Protein AF-A0A949UDS0-F1 (afdb_monomer)

Mean predicted aligned error: 3.16 Å

Foldseek 3Di:
DLVVLLVVQLPDAQDFPVNSVVSSQVVCCVVVVNPDGDDDDDPDDDDTDHSHYNPDD

Secondary structure (DSSP, 8-state):
-HHHHHHHHTTSTT-BHHHHHHHHHHHHHHHHTTS----------SS--BSS-TT--

Radius of gyration: 12.23 Å; Cα contacts (8 Å, |Δi|>4): 63; chains: 1; bounding box: 30×15×35 Å

Solvent-accessible surface area (backbone atoms only — not comparable to full-atom values): 3541 Å² total; per-residue (Å²): 109,60,69,61,43,42,64,56,42,55,70,40,60,56,36,37,55,67,58,33,50,54,53,30,33,55,54,33,24,62,75,49,71,62,76,40,79,74,83,87,87,84,86,85,76,86,76,88,53,53,79,28,54,75,80,70,128

pLDDT: mean 94.52, std 9.07, range [46.12, 98.69]

Sequence (57 aa):
LYARHLVRFIRTPGLSLEQVFKRVREAVEQESRGAQVPVEFSTLTGGDFYFLTAGGK

Structure (mmCIF, N/CA/C/O backbone):
data_AF-A0A949UDS0-F1
#
_entry.id   AF-A0A949UDS0-F1
#
loop_
_atom_site.group_PDB
_atom_site.id
_atom_site.type_symbol
_atom_site.label_atom_id
_atom_site.label_alt_id
_atom_site.label_comp_id
_atom_site.label_asym_id
_atom_site.label_entity_id
_atom_site.label_seq_id
_atom_site.pdbx_PDB_ins_code
_atom_site.Cartn_x
_atom_site.Cartn_y
_atom_site.Cartn_z
_atom_site.occupancy
_atom_site.B_iso_or_equiv
_atom_site.auth_seq_id
_atom_site.auth_comp_id
_atom_site.auth_asym_id
_atom_site.auth_atom_id
_atom_site.pdbx_PDB_model_num
ATOM 1 N N . LEU A 1 1 ? -9.735 -7.276 6.547 1.00 96.25 1 LEU A N 1
ATOM 2 C CA . LEU A 1 1 ? -9.977 -6.061 5.735 1.00 96.25 1 LEU A CA 1
ATOM 3 C C . LEU A 1 1 ? -8.788 -5.758 4.823 1.00 96.25 1 LEU A C 1
ATOM 5 O O . LEU A 1 1 ? -8.925 -5.929 3.619 1.00 96.25 1 LEU A O 1
ATOM 9 N N . TYR A 1 2 ? -7.625 -5.418 5.394 1.00 98.12 2 TYR A N 1
ATOM 10 C CA . TYR A 1 2 ? -6.385 -5.121 4.660 1.00 98.12 2 TYR A CA 1
ATOM 11 C C . TYR A 1 2 ? -6.051 -6.132 3.555 1.00 98.12 2 TYR A C 1
ATOM 13 O O . TYR A 1 2 ? -6.020 -5.764 2.387 1.00 98.12 2 TYR A O 1
ATOM 21 N N . ALA A 1 3 ? -5.913 -7.420 3.896 1.00 9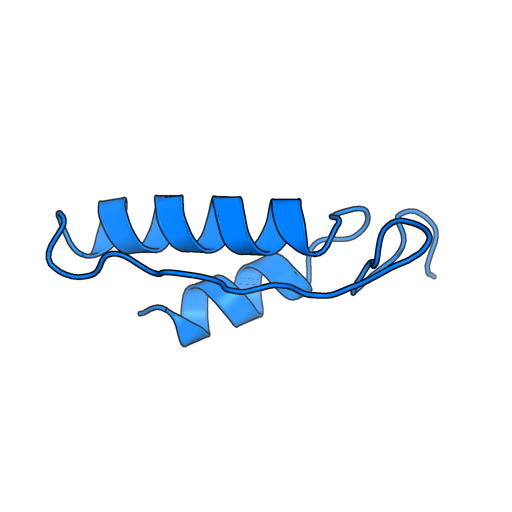8.25 3 ALA A N 1
ATOM 22 C CA . ALA A 1 3 ? -5.534 -8.452 2.926 1.00 98.25 3 ALA A CA 1
ATOM 23 C C . ALA A 1 3 ? -6.501 -8.551 1.729 1.00 98.25 3 ALA A C 1
ATOM 25 O O . ALA A 1 3 ? -6.070 -8.777 0.603 1.00 98.25 3 ALA A O 1
ATOM 26 N N . ARG A 1 4 ? -7.805 -8.322 1.945 1.00 98.56 4 ARG A N 1
ATOM 27 C CA . ARG 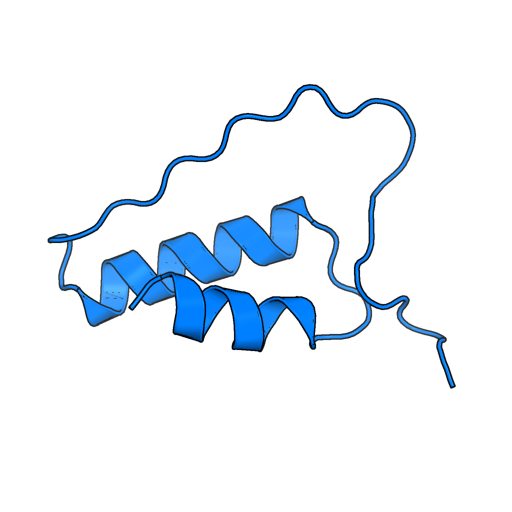A 1 4 ? -8.807 -8.322 0.868 1.00 98.56 4 ARG A CA 1
ATOM 28 C C . ARG A 1 4 ? -8.593 -7.151 -0.093 1.00 98.56 4 ARG A C 1
ATOM 30 O O . ARG A 1 4 ? -8.627 -7.352 -1.304 1.00 98.56 4 ARG A O 1
ATOM 37 N N . HIS A 1 5 ? -8.366 -5.947 0.437 1.00 98.56 5 HIS A N 1
ATOM 38 C CA . HIS A 1 5 ? -8.060 -4.771 -0.385 1.00 98.56 5 HIS A CA 1
ATOM 39 C C . HIS A 1 5 ? -6.711 -4.914 -1.091 1.00 98.56 5 HIS A C 1
ATOM 41 O O . HIS A 1 5 ? -6.619 -4.609 -2.275 1.00 98.56 5 HIS A O 1
ATOM 47 N N . LEU A 1 6 ? -5.697 -5.474 -0.427 1.00 98.50 6 LEU A N 1
ATOM 48 C CA . LEU A 1 6 ? -4.403 -5.758 -1.047 1.00 98.50 6 LEU A CA 1
ATOM 49 C C . LEU A 1 6 ? -4.546 -6.707 -2.244 1.00 98.50 6 LEU A C 1
ATOM 51 O O . LEU A 1 6 ? -4.147 -6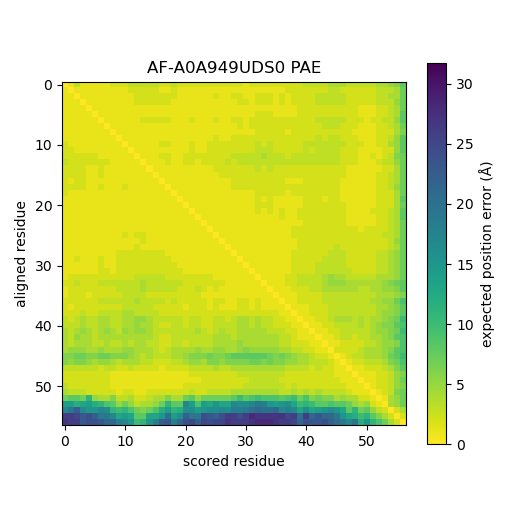.350 -3.348 1.00 98.50 6 LEU A O 1
ATOM 55 N N . VAL A 1 7 ? -5.193 -7.866 -2.065 1.00 98.19 7 VAL A N 1
ATOM 56 C CA . VAL A 1 7 ? -5.433 -8.838 -3.152 1.00 98.19 7 VAL A CA 1
ATOM 57 C C . VAL A 1 7 ? -6.220 -8.222 -4.312 1.00 98.19 7 VAL A C 1
ATOM 59 O O . VAL A 1 7 ? -5.975 -8.559 -5.471 1.00 98.19 7 VAL A O 1
ATOM 62 N N . ARG A 1 8 ? -7.148 -7.303 -4.028 1.00 98.25 8 ARG A N 1
ATOM 63 C CA . ARG A 1 8 ? -7.874 -6.559 -5.063 1.00 98.25 8 ARG A CA 1
ATOM 64 C C . ARG A 1 8 ? -6.935 -5.667 -5.877 1.00 98.25 8 ARG A C 1
ATOM 66 O O . ARG A 1 8 ? -6.990 -5.707 -7.102 1.00 98.25 8 ARG A O 1
ATOM 73 N N . PHE A 1 9 ? -6.092 -4.866 -5.225 1.00 98.44 9 PHE A N 1
ATOM 74 C CA . PHE A 1 9 ? -5.301 -3.848 -5.919 1.00 98.44 9 PHE A CA 1
ATOM 75 C C . PHE A 1 9 ? -4.045 -4.394 -6.605 1.00 98.44 9 PHE A C 1
ATOM 77 O O . PHE A 1 9 ? -3.739 -3.912 -7.694 1.00 98.44 9 PHE A O 1
ATOM 84 N N . ILE A 1 10 ? -3.388 -5.440 -6.080 1.00 97.94 10 ILE A N 1
ATOM 85 C CA . ILE A 1 10 ? -2.236 -6.082 -6.760 1.00 97.94 10 ILE A CA 1
ATOM 86 C C . ILE A 1 10 ? -2.599 -6.660 -8.138 1.00 97.94 10 ILE A C 1
ATOM 88 O O . ILE A 1 10 ? -1.726 -6.867 -8.973 1.00 97.94 10 ILE A O 1
ATOM 92 N N . ARG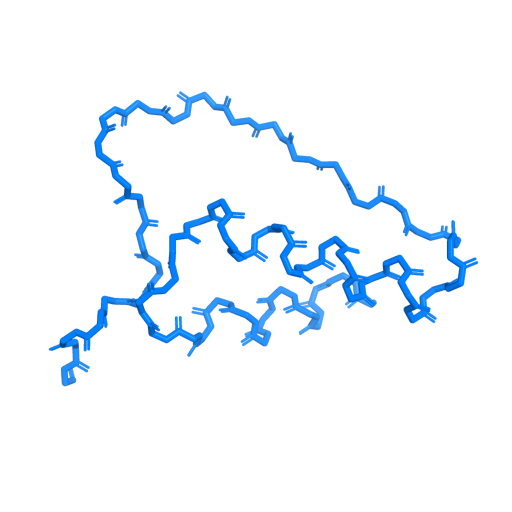 A 1 11 ? -3.890 -6.923 -8.381 1.00 96.94 11 ARG A N 1
ATOM 93 C CA . ARG A 1 11 ? -4.417 -7.435 -9.654 1.00 96.94 11 ARG A CA 1
ATOM 94 C C . ARG A 1 11 ? -4.738 -6.341 -10.669 1.00 96.94 11 ARG A C 1
ATOM 96 O O . ARG A 1 11 ? -5.236 -6.659 -11.742 1.00 96.94 11 ARG A O 1
ATOM 103 N N . THR A 1 12 ? -4.495 -5.072 -10.346 1.00 97.31 12 THR A N 1
ATOM 104 C CA . THR A 1 12 ? -4.727 -3.963 -11.277 1.00 97.31 12 THR A CA 1
ATOM 105 C C . THR A 1 12 ? -3.476 -3.751 -12.131 1.00 97.31 12 THR A C 1
ATOM 107 O O . THR A 1 12 ? -2.436 -3.374 -11.583 1.00 97.31 12 THR A O 1
ATOM 110 N N . PRO A 1 13 ? -3.542 -3.964 -13.455 1.00 96.62 13 PRO A N 1
ATOM 111 C CA . PRO A 1 13 ? -2.404 -3.722 -14.329 1.00 96.62 13 PRO A CA 1
ATOM 112 C C . PRO A 1 13 ? -1.996 -2.251 -14.350 1.00 96.62 13 PRO A C 1
ATOM 114 O O . PRO A 1 13 ? -2.833 -1.353 -14.258 1.00 96.62 13 PRO A O 1
ATOM 117 N N . GLY A 1 14 ? -0.697 -2.013 -14.497 1.00 96.62 14 GLY A N 1
ATOM 118 C CA . GLY A 1 14 ? -0.128 -0.676 -14.629 1.00 96.62 14 GLY A CA 1
ATOM 119 C C . GLY A 1 14 ? -0.012 0.102 -13.320 1.00 96.62 14 GLY A C 1
ATOM 120 O O . GLY A 1 14 ? 0.379 1.264 -13.362 1.00 96.62 14 GLY A O 1
ATOM 121 N N . LEU A 1 15 ? -0.319 -0.507 -12.169 1.00 97.94 15 LEU A N 1
ATOM 122 C CA . LEU A 1 15 ? -0.089 0.134 -10.877 1.00 97.94 15 LEU A CA 1
ATOM 123 C C . LEU A 1 15 ? 1.302 -0.163 -10.339 1.00 97.94 15 LEU A C 1
ATOM 125 O O . LEU A 1 15 ? 1.684 -1.330 -10.207 1.00 97.94 15 LEU A O 1
ATOM 129 N N . SER A 1 16 ? 2.012 0.894 -9.949 1.00 97.19 16 SER A N 1
ATOM 130 C CA . SER A 1 16 ? 3.225 0.732 -9.156 1.00 97.19 16 SER A CA 1
ATOM 131 C C . SER A 1 16 ? 2.893 0.198 -7.756 1.00 97.19 16 SER A C 1
ATOM 133 O O . SER A 1 16 ? 1.773 0.351 -7.256 1.00 97.19 16 SER A O 1
ATOM 135 N N . LEU A 1 17 ? 3.875 -0.408 -7.085 1.00 97.31 17 LEU A N 1
ATOM 136 C CA . LEU A 1 17 ? 3.751 -0.894 -5.707 1.00 97.31 17 LEU A CA 1
ATOM 137 C C . LEU A 1 17 ? 3.238 0.196 -4.757 1.00 97.31 17 LEU A C 1
ATOM 139 O O . LEU A 1 17 ? 2.341 -0.042 -3.950 1.00 97.31 17 LEU A O 1
ATOM 143 N N . GLU A 1 18 ? 3.776 1.408 -4.888 1.00 96.81 18 GLU A N 1
ATOM 144 C CA . GLU A 1 18 ? 3.374 2.558 -4.080 1.00 96.81 18 GLU A CA 1
ATOM 145 C C . GLU A 1 18 ? 1.901 2.923 -4.317 1.00 96.81 18 GLU A C 1
ATOM 147 O O . GLU A 1 18 ? 1.147 3.159 -3.372 1.00 96.81 18 GLU A O 1
ATOM 152 N N . GLN A 1 19 ? 1.460 2.917 -5.578 1.00 97.88 19 GLN A N 1
ATOM 153 C CA . GLN A 1 19 ? 0.068 3.178 -5.938 1.00 97.88 19 GLN A CA 1
ATOM 154 C C . GLN A 1 19 ? -0.887 2.085 -5.443 1.00 97.88 19 GLN A C 1
ATOM 156 O O . GLN A 1 19 ? -2.044 2.383 -5.138 1.00 97.88 19 GLN A O 1
ATOM 161 N N . VAL A 1 20 ? -0.439 0.828 -5.373 1.00 98.31 20 VAL A N 1
ATOM 162 C CA . VAL A 1 20 ? -1.208 -0.259 -4.754 1.00 98.31 20 VAL A CA 1
ATOM 163 C C . VAL A 1 20 ? -1.387 0.019 -3.265 1.00 98.31 20 VAL A C 1
ATOM 165 O O . VAL A 1 20 ? -2.522 0.046 -2.793 1.00 98.31 20 VAL A O 1
ATOM 168 N N . PHE A 1 21 ? -0.304 0.284 -2.531 1.00 98.19 21 PHE A N 1
ATOM 169 C CA . PHE A 1 21 ? -0.380 0.516 -1.088 1.00 98.19 21 PHE A CA 1
ATOM 170 C C . PHE A 1 21 ? -1.18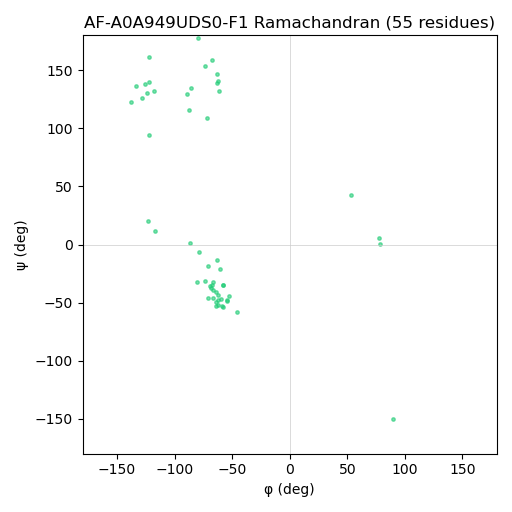8 1.763 -0.717 1.00 98.19 21 PHE A C 1
ATOM 172 O O . PHE A 1 21 ? -2.042 1.685 0.164 1.00 98.19 21 PHE A O 1
ATOM 179 N N . LYS A 1 22 ? -1.035 2.873 -1.454 1.00 97.75 22 LYS A N 1
ATOM 180 C CA . LYS A 1 22 ? -1.866 4.076 -1.265 1.00 97.75 22 LYS A CA 1
ATOM 181 C C . LYS A 1 22 ? -3.364 3.760 -1.345 1.00 97.75 22 LYS A C 1
ATOM 183 O O . LYS A 1 22 ? -4.104 4.103 -0.427 1.00 97.75 22 LYS A O 1
ATOM 188 N N . ARG A 1 23 ? -3.791 3.020 -2.375 1.00 98.50 23 ARG A N 1
ATOM 189 C CA . ARG A 1 23 ? -5.198 2.613 -2.532 1.00 98.50 23 ARG A CA 1
ATOM 190 C C . ARG A 1 23 ? -5.662 1.629 -1.458 1.00 98.50 23 ARG A C 1
ATOM 192 O O . ARG A 1 23 ? -6.817 1.681 -1.042 1.00 98.50 23 ARG A O 1
ATOM 199 N N . VAL A 1 24 ? -4.785 0.729 -1.002 1.00 98.69 24 VAL A N 1
ATOM 200 C CA . VAL A 1 24 ? -5.093 -0.177 0.116 1.00 98.69 24 VAL A CA 1
ATOM 201 C C . VAL A 1 24 ? -5.357 0.621 1.386 1.00 98.69 24 VAL A C 1
ATOM 203 O O . VAL A 1 24 ? -6.370 0.371 2.034 1.00 98.69 24 VAL A O 1
ATOM 206 N N . ARG A 1 25 ? -4.493 1.584 1.724 1.00 98.44 25 ARG A N 1
ATOM 207 C CA . ARG A 1 25 ? -4.673 2.450 2.892 1.00 98.44 25 ARG A CA 1
ATOM 208 C C . ARG A 1 25 ? -5.995 3.207 2.829 1.00 98.44 25 ARG A C 1
ATOM 210 O O . ARG A 1 25 ? -6.798 3.046 3.739 1.00 98.44 25 ARG A O 1
ATOM 217 N N . GLU A 1 26 ? -6.262 3.919 1.735 1.00 98.31 26 GLU A N 1
ATOM 218 C CA . GLU A 1 26 ? -7.512 4.673 1.545 1.00 98.31 26 GLU A CA 1
ATOM 219 C C . GLU A 1 26 ? -8.753 3.782 1.729 1.00 98.31 26 GLU A C 1
ATOM 221 O O . GLU A 1 26 ? -9.668 4.112 2.485 1.00 98.31 26 GLU A O 1
ATOM 226 N N . ALA A 1 27 ? -8.770 2.606 1.091 1.00 98.56 27 ALA A N 1
ATOM 227 C CA . ALA A 1 27 ? -9.907 1.692 1.162 1.00 98.56 27 ALA A CA 1
ATOM 228 C C . ALA A 1 27 ? -10.083 1.058 2.554 1.00 98.56 27 ALA A C 1
ATOM 230 O O . ALA A 1 27 ? -11.210 0.832 3.003 1.00 98.56 27 ALA A O 1
ATOM 231 N N . VAL A 1 28 ? -8.980 0.759 3.245 1.00 98.69 28 VAL A N 1
ATOM 232 C CA . VAL A 1 28 ? -9.000 0.205 4.603 1.00 98.69 28 VAL A CA 1
ATOM 233 C C . VAL A 1 28 ? -9.444 1.257 5.610 1.00 98.69 28 VAL A C 1
ATOM 235 O O . VAL A 1 28 ? -10.309 0.956 6.429 1.00 98.69 28 VAL A O 1
ATOM 238 N N . GLU A 1 29 ? -8.910 2.474 5.547 1.00 98.50 29 GLU A N 1
ATOM 239 C C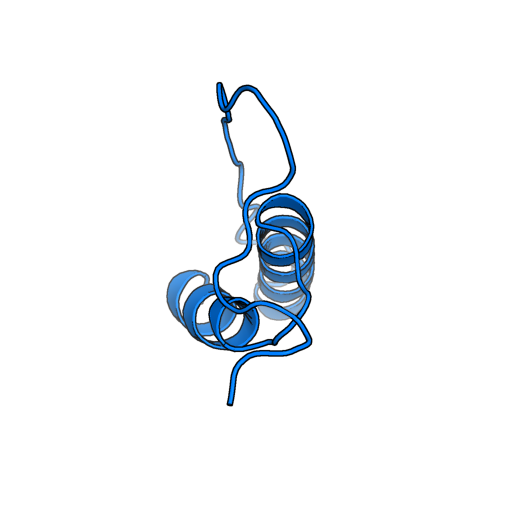A . GLU A 1 29 ? -9.305 3.579 6.424 1.00 98.50 29 GLU A CA 1
ATOM 240 C C . GLU A 1 29 ? -10.793 3.897 6.260 1.00 98.50 29 GLU A C 1
ATOM 242 O O . GLU A 1 29 ? -11.524 3.961 7.251 1.00 98.50 29 GLU A O 1
ATOM 247 N N . GLN A 1 30 ? -11.271 3.994 5.014 1.00 98.44 30 GLN A N 1
ATOM 248 C CA . GLN A 1 30 ? -12.675 4.265 4.718 1.00 98.44 30 GLN A CA 1
ATOM 249 C C . GLN A 1 30 ? -13.599 3.155 5.238 1.00 98.44 30 GLN A C 1
ATOM 251 O O . GLN A 1 30 ? -14.568 3.432 5.947 1.00 98.44 30 GLN A O 1
ATOM 256 N N . GLU A 1 31 ? -13.322 1.890 4.908 1.00 98.62 31 GLU A N 1
ATOM 257 C CA . GLU A 1 31 ? -14.214 0.784 5.271 1.00 98.62 31 GLU A CA 1
ATOM 258 C C . GLU A 1 31 ? -14.147 0.443 6.767 1.00 98.62 31 GLU A C 1
ATOM 260 O O . GLU A 1 31 ? -15.152 0.061 7.365 1.00 98.62 31 GLU A O 1
ATOM 265 N N . SER A 1 32 ? -12.984 0.627 7.397 1.00 98.50 32 SER A N 1
ATOM 266 C CA . SER A 1 32 ? -12.832 0.455 8.846 1.00 98.50 32 SER A CA 1
ATOM 267 C C . SER A 1 32 ? -13.340 1.643 9.661 1.00 98.50 32 SER A C 1
ATOM 269 O O . SER A 1 32 ? -13.351 1.554 10.887 1.00 98.50 32 SER A O 1
ATOM 271 N N . ARG A 1 33 ? -13.743 2.747 9.012 1.00 98.12 33 ARG A N 1
ATOM 272 C CA . ARG A 1 33 ? -14.093 4.019 9.666 1.00 98.12 33 ARG A CA 1
ATOM 273 C C . ARG A 1 33 ? -12.971 4.516 10.588 1.00 98.12 33 ARG A C 1
ATOM 275 O O . ARG A 1 33 ? -13.221 4.924 11.718 1.00 98.12 33 ARG A O 1
ATOM 282 N N . GLY A 1 34 ? -11.730 4.419 10.116 1.00 97.00 34 GLY A N 1
ATOM 283 C CA . GLY A 1 34 ? -10.531 4.824 10.853 1.00 97.00 34 GLY A CA 1
ATOM 284 C C . GLY A 1 34 ? -10.049 3.841 11.925 1.00 97.00 34 GLY A C 1
ATOM 285 O O . GLY A 1 34 ? -9.034 4.106 12.561 1.00 97.00 34 GLY A O 1
ATOM 286 N N . ALA A 1 35 ? -10.710 2.695 12.129 1.00 98.38 35 ALA A N 1
ATOM 287 C CA . ALA A 1 35 ? -10.257 1.694 13.103 1.00 98.38 35 ALA A CA 1
ATOM 288 C C . ALA A 1 35 ? -8.974 0.956 12.669 1.00 98.38 35 ALA A C 1
ATOM 290 O O . ALA A 1 35 ? -8.310 0.329 13.492 1.00 98.38 35 ALA A O 1
ATOM 291 N N . GLN A 1 36 ? -8.634 0.993 11.378 1.00 98.31 36 GLN A N 1
ATOM 292 C CA . GLN A 1 36 ? -7.384 0.469 10.831 1.00 98.31 36 GLN A CA 1
ATOM 293 C C . GLN A 1 36 ? -6.713 1.540 9.970 1.00 98.31 36 GLN A C 1
ATOM 295 O O . GLN A 1 36 ? -7.317 2.025 9.017 1.00 98.31 36 GLN A O 1
ATOM 300 N N . VAL A 1 37 ? -5.448 1.839 10.275 1.00 96.88 37 VAL A N 1
ATOM 301 C CA . VAL A 1 37 ? -4.593 2.781 9.534 1.00 96.88 37 VAL A CA 1
ATOM 302 C C . VAL A 1 37 ? -3.340 2.026 9.077 1.00 96.88 37 VAL A C 1
ATOM 304 O O . VAL A 1 37 ? -2.415 1.838 9.870 1.00 96.88 37 VAL A O 1
ATOM 307 N N . PRO A 1 38 ? -3.322 1.489 7.845 1.00 97.12 38 PRO A N 1
ATOM 308 C CA . PRO A 1 38 ? -2.159 0.780 7.323 1.00 97.12 38 PRO A CA 1
ATOM 309 C C . PRO A 1 38 ? -0.917 1.671 7.219 1.00 97.12 38 PRO A C 1
ATOM 311 O O . PRO A 1 38 ? -1.000 2.830 6.814 1.00 97.12 38 PRO A O 1
ATOM 314 N N . VAL A 1 39 ? 0.242 1.099 7.551 1.00 95.38 39 VAL A N 1
ATOM 315 C CA . VAL A 1 39 ? 1.555 1.743 7.432 1.00 95.38 39 VAL A CA 1
ATOM 316 C C . VAL A 1 39 ? 2.471 0.845 6.616 1.00 95.38 39 VAL A C 1
ATOM 318 O O . VAL A 1 39 ? 2.496 -0.371 6.813 1.00 95.38 39 VAL A O 1
ATOM 321 N N . GLU A 1 40 ? 3.240 1.450 5.718 1.00 92.50 40 GLU A N 1
ATOM 322 C CA . GLU A 1 40 ? 4.214 0.766 4.880 1.00 92.50 40 GLU A CA 1
ATOM 323 C C . GLU A 1 40 ? 5.616 1.343 5.086 1.00 92.50 40 GLU A C 1
ATOM 325 O O . GLU A 1 40 ? 5.801 2.557 5.159 1.00 92.50 40 GLU A O 1
ATOM 330 N N . PHE A 1 41 ? 6.614 0.461 5.124 1.00 94.62 41 PHE A N 1
ATOM 331 C CA . PHE A 1 41 ? 8.029 0.822 5.119 1.00 94.62 41 PHE A CA 1
ATOM 332 C C . PHE A 1 41 ? 8.674 0.234 3.868 1.00 94.62 41 PHE A C 1
ATOM 334 O O . PHE A 1 41 ? 8.479 -0.943 3.564 1.00 94.62 41 PHE A O 1
ATOM 341 N N . SER A 1 42 ? 9.436 1.047 3.138 1.00 91.12 42 SER A N 1
ATOM 342 C CA . SER A 1 42 ? 10.105 0.631 1.907 1.00 91.12 42 SER A CA 1
ATOM 343 C C . SER A 1 42 ? 11.554 1.095 1.906 1.00 91.12 42 SER A C 1
ATOM 345 O O . SER A 1 42 ? 11.851 2.239 2.241 1.00 91.12 42 SER A O 1
ATOM 347 N N . THR A 1 43 ? 12.440 0.200 1.491 1.00 94.62 43 THR A N 1
ATOM 348 C CA . THR A 1 43 ? 13.848 0.475 1.172 1.00 94.62 43 THR A CA 1
ATOM 349 C C . THR A 1 43 ? 14.172 0.054 -0.263 1.00 94.62 43 THR A C 1
ATOM 351 O O . THR A 1 43 ? 15.329 -0.192 -0.600 1.00 94.62 43 THR A O 1
ATOM 354 N N . LEU A 1 44 ? 13.143 -0.073 -1.110 1.00 92.81 44 LEU A N 1
ATOM 355 C CA . LEU A 1 44 ? 13.313 -0.436 -2.512 1.00 92.81 44 LEU A CA 1
ATOM 356 C C . LEU A 1 44 ? 14.108 0.643 -3.247 1.00 92.81 44 LEU A C 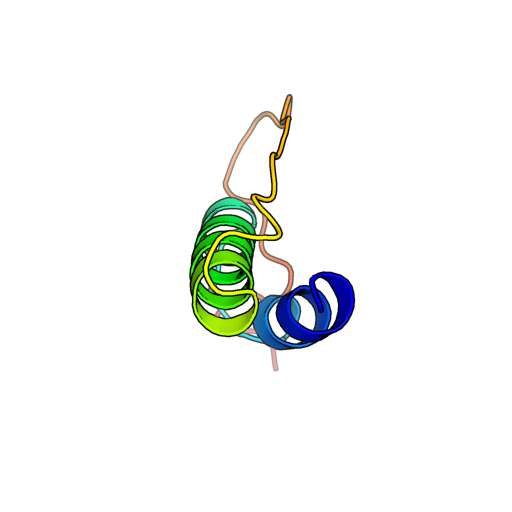1
ATOM 358 O O . LEU A 1 44 ? 13.900 1.839 -3.047 1.00 92.81 44 LEU A O 1
ATOM 362 N N . THR A 1 45 ? 15.010 0.197 -4.110 1.00 93.81 45 THR A N 1
ATOM 363 C CA . THR A 1 45 ? 15.869 1.045 -4.933 1.00 93.81 45 THR A CA 1
ATOM 364 C C . THR A 1 45 ? 15.654 0.729 -6.413 1.00 93.81 45 THR A C 1
ATOM 366 O O . THR A 1 45 ? 15.135 -0.332 -6.763 1.00 93.81 45 THR A O 1
ATOM 369 N N . GLY A 1 46 ? 16.066 1.645 -7.293 1.00 93.69 46 GLY A N 1
ATOM 370 C CA . GLY A 1 46 ? 15.904 1.495 -8.740 1.00 93.69 46 GLY A CA 1
ATOM 371 C C . GLY A 1 46 ? 14.583 2.067 -9.258 1.00 93.69 46 GLY A C 1
ATOM 372 O O . GLY A 1 46 ? 14.087 3.058 -8.729 1.00 93.69 46 GLY A O 1
ATOM 373 N N . GLY A 1 47 ? 14.068 1.487 -10.344 1.00 90.81 47 GLY A N 1
ATOM 374 C CA . GLY A 1 47 ? 12.816 1.917 -10.973 1.00 90.81 47 GLY A CA 1
ATOM 375 C C . GLY A 1 47 ? 11.563 1.398 -10.263 1.00 90.81 47 GLY A C 1
ATOM 376 O O . GLY A 1 47 ? 11.635 0.618 -9.314 1.00 90.81 47 GLY A O 1
ATOM 377 N N . ASP A 1 48 ? 10.401 1.808 -10.765 1.00 94.75 48 ASP A N 1
ATOM 378 C CA . ASP A 1 48 ? 9.106 1.406 -10.219 1.00 94.75 48 ASP A CA 1
ATOM 379 C C . ASP A 1 48 ? 8.882 -0.113 -10.299 1.00 94.75 48 ASP A C 1
ATOM 381 O O . ASP A 1 48 ? 9.038 -0.737 -11.353 1.00 94.75 48 ASP A O 1
ATOM 385 N N . PHE A 1 49 ? 8.435 -0.706 -9.190 1.00 95.31 49 PHE A N 1
ATOM 386 C CA . PHE A 1 49 ? 7.957 -2.087 -9.165 1.00 95.31 49 PHE A CA 1
ATOM 387 C C . PHE A 1 49 ? 6.478 -2.148 -9.548 1.00 95.31 49 PHE A C 1
ATOM 389 O O . PHE A 1 49 ? 5.664 -1.417 -8.984 1.00 95.31 49 PHE A O 1
ATOM 396 N N . TYR A 1 50 ? 6.119 -3.089 -10.419 1.00 96.44 50 TYR A N 1
ATOM 397 C CA . TYR A 1 50 ? 4.742 -3.367 -10.819 1.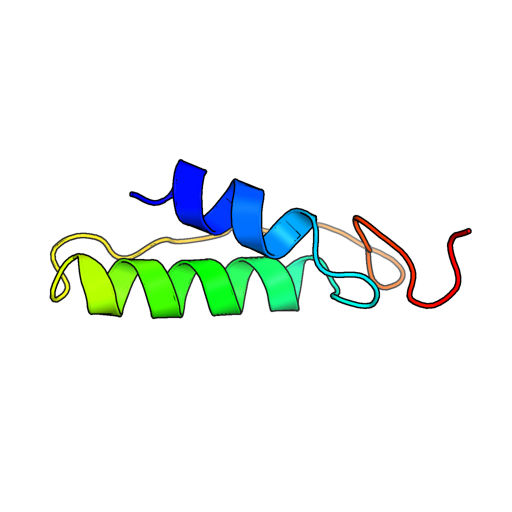00 96.44 50 TYR A CA 1
ATOM 398 C C . TYR A 1 50 ? 4.423 -4.837 -10.558 1.00 96.44 50 TYR A C 1
ATOM 400 O O . TYR A 1 50 ? 5.162 -5.714 -11.000 1.00 96.44 50 TYR A O 1
ATOM 408 N N . PHE A 1 51 ? 3.297 -5.122 -9.897 1.00 95.31 51 PHE A N 1
ATOM 409 C CA . PHE A 1 51 ? 2.806 -6.505 -9.800 1.00 95.31 51 PHE A CA 1
ATOM 410 C C . PHE A 1 51 ? 2.331 -7.027 -11.156 1.00 95.31 51 PHE A C 1
ATOM 412 O O . PHE A 1 51 ? 2.542 -8.190 -11.483 1.00 95.31 51 PHE A O 1
ATOM 419 N N . LEU A 1 52 ? 1.696 -6.154 -11.940 1.00 95.31 52 LEU A N 1
ATOM 420 C CA . LEU A 1 52 ? 1.236 -6.415 -13.297 1.00 95.31 52 LEU A CA 1
ATOM 421 C C . LEU A 1 52 ? 1.547 -5.184 -14.147 1.00 95.31 52 LEU A C 1
ATOM 423 O O . LEU A 1 52 ? 1.116 -4.076 -13.822 1.00 95.31 52 LEU A O 1
ATOM 427 N N . THR A 1 53 ? 2.303 -5.355 -15.228 1.00 88.69 53 THR A N 1
ATOM 428 C CA . THR A 1 53 ? 2.617 -4.254 -16.148 1.00 88.69 53 THR A CA 1
ATOM 429 C C . THR A 1 53 ? 1.389 -3.902 -16.991 1.00 88.69 53 THR A C 1
ATOM 431 O O . THR A 1 53 ? 0.527 -4.744 -17.234 1.00 88.69 53 THR A O 1
ATOM 434 N N . ALA A 1 54 ? 1.292 -2.657 -17.468 1.00 81.62 54 ALA A N 1
ATOM 435 C CA . ALA A 1 54 ? 0.157 -2.210 -18.288 1.00 81.62 54 ALA A CA 1
ATOM 436 C C . ALA A 1 54 ? 0.031 -2.949 -19.643 1.00 81.62 54 ALA A C 1
ATOM 438 O O . ALA A 1 54 ? -0.998 -2.837 -20.302 1.00 81.62 54 ALA A O 1
ATOM 439 N N . GLY A 1 55 ? 1.066 -3.694 -20.056 1.00 75.31 55 GLY A N 1
ATOM 440 C CA . GLY A 1 55 ? 1.139 -4.410 -21.334 1.00 75.31 55 GLY A CA 1
ATOM 441 C C . GLY A 1 55 ? 1.248 -5.935 -21.224 1.00 75.31 55 GLY A C 1
ATOM 442 O O . GLY A 1 55 ? 1.559 -6.579 -22.224 1.00 75.31 55 GLY A O 1
ATOM 443 N N . GLY A 1 56 ? 1.042 -6.520 -20.040 1.00 58.69 56 GLY A N 1
ATOM 444 C CA . GLY A 1 56 ? 1.064 -7.974 -19.875 1.00 58.69 56 GLY A CA 1
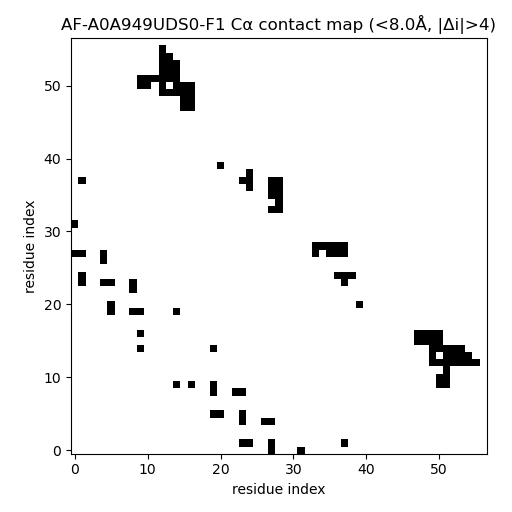ATOM 445 C C . GLY A 1 56 ? -0.171 -8.623 -20.502 1.00 58.69 56 GLY A C 1
ATOM 446 O O . GLY A 1 56 ? -1.272 -8.456 -19.981 1.00 58.69 56 GLY A O 1
ATOM 447 N N . LYS A 1 57 ? 0.015 -9.338 -21.619 1.00 46.12 57 LYS A N 1
ATOM 448 C CA . LYS A 1 57 ? -0.889 -10.430 -22.011 1.00 46.12 57 LYS A CA 1
ATOM 449 C C . LYS A 1 57 ? -0.765 -11.582 -21.023 1.00 46.12 57 LYS A C 1
ATOM 451 O O . LYS A 1 57 ? 0.382 -11.849 -20.603 1.00 46.12 57 LYS A O 1
#